Protein AF-A0A497MRQ3-F1 (afdb_monomer_lite)

Foldseek 3Di:
DDDDDLPPQAADEAEALEEPPDDVVVVVVVVVVCVVNVVRHNYYYYDFFDDDDPVSRVVRSVVVVVVVLVVVCVVVVHDSPDPVVVVVVVVVCCVVPVPVVVVCVVPPPPD

pLDDT: mean 85.53, std 14.04, range [40.97, 97.19]

Radius of gyration: 19.74 Å; chains: 1; bounding box: 38×47×48 Å

Structure (mmCIF, N/CA/C/O backbone):
data_AF-A0A497MRQ3-F1
#
_entry.id   AF-A0A497MRQ3-F1
#
loop_
_atom_site.group_PDB
_atom_site.id
_atom_site.type_symbol
_atom_site.label_atom_id
_atom_site.label_alt_id
_atom_site.label_comp_id
_atom_site.label_asym_id
_atom_site.label_entity_id
_atom_site.label_seq_id
_atom_site.pdbx_PDB_ins_code
_atom_site.Cartn_x
_atom_site.Cartn_y
_atom_site.Cartn_z
_atom_site.occupancy
_atom_site.B_iso_or_equiv
_atom_site.auth_seq_id
_atom_site.auth_comp_id
_atom_site.auth_asym_id
_atom_site.auth_atom_id
_atom_site.pdbx_PDB_model_num
ATOM 1 N N . ALA A 1 1 ? 8.536 -24.331 16.208 1.00 40.97 1 ALA A N 1
ATOM 2 C CA . ALA A 1 1 ? 8.029 -23.934 14.879 1.00 40.97 1 ALA A CA 1
ATOM 3 C C . ALA A 1 1 ? 6.807 -23.052 15.092 1.00 40.97 1 ALA A C 1
ATOM 5 O O . ALA A 1 1 ? 5.986 -23.407 15.926 1.00 40.97 1 ALA A O 1
ATOM 6 N N . TYR A 1 2 ? 6.723 -21.892 14.438 1.00 52.12 2 TYR A N 1
ATOM 7 C CA . TYR A 1 2 ? 5.559 -21.006 14.550 1.00 52.12 2 TYR A CA 1
ATOM 8 C C . TYR A 1 2 ? 4.328 -21.722 13.980 1.00 52.12 2 TYR A C 1
ATOM 10 O O . TYR A 1 2 ? 4.316 -22.091 12.807 1.00 52.12 2 TYR A O 1
ATOM 18 N N . GLN A 1 3 ? 3.336 -21.979 14.829 1.00 46.84 3 GLN A N 1
ATOM 19 C CA . GLN A 1 3 ? 2.128 -22.717 14.480 1.00 46.84 3 GLN A CA 1
ATOM 20 C C . GLN A 1 3 ? 1.027 -21.695 14.186 1.00 46.84 3 GLN A C 1
ATOM 22 O O . GLN A 1 3 ? 0.634 -20.922 15.056 1.00 46.84 3 GLN A O 1
ATOM 27 N N . LYS A 1 4 ? 0.614 -21.635 12.918 1.00 54.59 4 LYS A N 1
ATOM 28 C CA . LYS A 1 4 ? -0.357 -20.671 12.387 1.00 54.59 4 LYS A CA 1
ATOM 29 C C . LYS A 1 4 ? -1.735 -20.986 13.002 1.00 54.59 4 LYS A C 1
ATOM 31 O O . LYS A 1 4 ? -2.214 -22.099 12.794 1.00 54.59 4 LYS A O 1
ATOM 36 N N . PRO A 1 5 ? -2.382 -20.079 13.753 1.00 57.22 5 PRO A N 1
ATOM 37 C CA . PRO A 1 5 ? -3.735 -20.330 14.237 1.00 57.22 5 PRO A CA 1
ATOM 38 C C . PRO A 1 5 ? -4.698 -20.323 13.038 1.00 57.22 5 PRO A C 1
ATOM 40 O O . PRO A 1 5 ? -4.768 -19.331 12.310 1.00 57.22 5 PRO A O 1
ATOM 43 N N . GLU A 1 6 ? -5.427 -21.424 12.823 1.00 56.22 6 GLU A N 1
ATOM 44 C CA . GLU A 1 6 ? -6.293 -21.663 11.647 1.00 56.22 6 GLU A CA 1
ATOM 45 C C . GLU A 1 6 ? -7.377 -20.588 11.424 1.00 56.22 6 GLU A C 1
ATOM 47 O O . GLU A 1 6 ? -7.917 -20.461 10.325 1.00 56.22 6 GLU A O 1
ATOM 52 N N . SER A 1 7 ? -7.700 -19.793 12.447 1.00 54.62 7 SER A N 1
ATOM 53 C CA . SER A 1 7 ? -8.809 -18.836 12.420 1.00 54.62 7 SER A CA 1
ATOM 54 C C . SER A 1 7 ? -8.521 -17.529 11.674 1.00 54.62 7 SER A C 1
ATOM 56 O O . SER A 1 7 ? -9.468 -16.858 11.269 1.00 54.62 7 SER A O 1
ATOM 58 N N . TYR A 1 8 ? -7.256 -17.143 11.469 1.00 54.91 8 TYR A N 1
ATOM 59 C CA . TYR A 1 8 ? -6.941 -15.788 10.989 1.00 54.91 8 TYR A CA 1
ATOM 60 C C . TYR A 1 8 ? -6.950 -15.626 9.471 1.00 54.91 8 TYR A C 1
ATOM 62 O O . TYR A 1 8 ? -7.131 -14.511 8.990 1.00 54.91 8 TYR A O 1
ATOM 70 N N . VAL A 1 9 ? -6.748 -16.697 8.702 1.00 59.88 9 VAL A N 1
ATOM 71 C CA . VAL A 1 9 ? -6.425 -16.545 7.274 1.00 59.88 9 VAL A CA 1
ATOM 72 C C . VAL A 1 9 ? -7.677 -16.429 6.396 1.00 59.88 9 VAL A C 1
ATOM 74 O O . VAL A 1 9 ? -7.695 -15.640 5.453 1.00 59.88 9 VAL A O 1
ATOM 77 N N . LYS A 1 10 ? -8.786 -17.075 6.790 1.00 60.16 10 LYS A N 1
ATOM 78 C CA . LYS A 1 10 ? -10.026 -17.144 5.991 1.00 60.16 10 LYS A CA 1
ATOM 79 C C . LYS A 1 10 ? -10.735 -15.806 5.743 1.00 60.16 10 LYS A C 1
ATOM 81 O O . LYS A 1 10 ? -11.632 -15.763 4.909 1.00 60.16 10 LYS A O 1
ATOM 86 N N . ASN A 1 11 ? -10.350 -14.726 6.427 1.00 76.75 11 ASN A N 1
ATOM 87 C CA . ASN A 1 11 ? -10.920 -13.391 6.210 1.00 76.75 11 ASN A CA 1
ATOM 88 C C . ASN A 1 11 ? -9.865 -12.320 5.883 1.00 76.75 11 ASN A C 1
ATOM 90 O O . ASN A 1 11 ? -10.105 -11.130 6.080 1.00 76.75 11 ASN A O 1
ATOM 94 N N . GLN A 1 12 ? -8.682 -12.733 5.421 1.00 84.69 12 GLN A N 1
ATOM 95 C CA . GLN A 1 12 ? -7.626 -11.817 4.998 1.00 84.69 12 GLN A CA 1
ATOM 96 C C . GLN A 1 12 ? -7.585 -11.682 3.486 1.00 84.69 12 GLN A C 1
ATOM 98 O O . GLN A 1 12 ? -7.701 -12.666 2.759 1.00 84.69 12 GLN A O 1
ATOM 103 N N . LEU A 1 13 ? -7.350 -10.452 3.039 1.00 91.75 13 LEU A N 1
ATOM 104 C CA . LEU A 1 13 ? -7.101 -10.135 1.647 1.00 91.75 13 LEU A CA 1
ATOM 105 C C . LEU A 1 13 ? -5.611 -9.914 1.420 1.00 91.75 13 LEU A C 1
ATOM 107 O O . LEU A 1 13 ? -4.986 -9.138 2.142 1.00 91.75 13 LEU A O 1
ATOM 111 N N . LEU A 1 14 ? -5.056 -10.564 0.401 1.00 94.06 14 LEU A N 1
ATOM 112 C CA . LEU A 1 14 ? -3.674 -10.356 -0.005 1.00 94.06 14 LEU A CA 1
ATOM 113 C C . LEU A 1 14 ? -3.626 -9.381 -1.183 1.00 94.06 14 LEU A C 1
ATOM 115 O O . LEU A 1 14 ? -4.198 -9.647 -2.237 1.00 94.06 14 LEU A O 1
ATOM 119 N N . VAL A 1 15 ? -2.933 -8.259 -1.008 1.00 95.88 15 VAL A N 1
ATOM 120 C CA . VAL A 1 15 ? -2.755 -7.243 -2.052 1.00 95.88 15 VAL A CA 1
ATOM 121 C C . VAL A 1 15 ? -1.268 -7.087 -2.338 1.00 95.88 15 VAL A C 1
ATOM 123 O O . VAL A 1 15 ? -0.498 -6.709 -1.457 1.00 95.88 15 VAL A O 1
ATOM 126 N N . PHE A 1 16 ? -0.860 -7.373 -3.571 1.00 96.62 16 PHE A N 1
ATOM 127 C CA . PHE A 1 16 ? 0.499 -7.138 -4.046 1.00 96.62 16 PHE A CA 1
ATOM 128 C C . PHE A 1 16 ? 0.593 -5.772 -4.719 1.00 96.62 16 PHE A C 1
ATOM 130 O O . PHE A 1 16 ? -0.156 -5.481 -5.650 1.00 96.62 16 PHE A O 1
ATOM 137 N N . LEU A 1 17 ? 1.553 -4.959 -4.285 1.00 95.94 17 LEU A N 1
ATOM 138 C CA . LEU A 1 17 ? 1.939 -3.723 -4.960 1.00 95.94 17 LEU A CA 1
ATOM 139 C C . LEU A 1 17 ? 3.116 -4.039 -5.881 1.00 95.94 17 LEU A C 1
ATOM 141 O O . LEU A 1 17 ? 4.171 -4.466 -5.412 1.00 95.94 17 LEU A O 1
ATOM 145 N N . ARG A 1 18 ? 2.918 -3.884 -7.188 1.00 95.94 18 ARG A N 1
ATOM 146 C CA . ARG A 1 18 ? 3.828 -4.387 -8.221 1.00 95.94 18 ARG A CA 1
ATOM 147 C C . ARG A 1 18 ? 4.378 -3.270 -9.080 1.00 95.94 18 ARG A C 1
ATOM 149 O O . ARG A 1 18 ? 3.665 -2.340 -9.454 1.00 95.94 18 ARG A O 1
ATOM 156 N N . SER A 1 19 ? 5.648 -3.385 -9.441 1.00 94.31 19 SER A N 1
ATOM 157 C CA . SER A 1 19 ? 6.282 -2.464 -10.382 1.00 94.31 19 SER A CA 1
ATOM 158 C C . SER A 1 19 ? 6.347 -3.116 -11.754 1.00 94.31 19 SER A C 1
ATOM 160 O O . SER A 1 19 ? 6.661 -4.295 -11.869 1.00 94.31 19 SER A O 1
ATOM 162 N N . ARG A 1 20 ? 6.100 -2.354 -12.824 1.00 91.56 20 ARG A N 1
ATOM 163 C CA . ARG A 1 20 ? 6.244 -2.875 -14.197 1.00 91.56 20 ARG A CA 1
ATOM 164 C C . ARG A 1 20 ? 7.695 -3.126 -14.609 1.00 91.56 20 ARG A C 1
ATOM 166 O O . ARG A 1 20 ? 7.935 -3.754 -15.633 1.00 91.56 20 ARG A O 1
ATOM 173 N N . VAL A 1 21 ? 8.645 -2.609 -13.834 1.00 92.50 21 VAL A N 1
ATOM 174 C CA . VAL A 1 21 ? 10.091 -2.727 -14.069 1.00 92.50 21 VAL A CA 1
ATOM 175 C C . VAL A 1 21 ? 10.783 -3.502 -12.943 1.00 92.50 21 VAL A C 1
ATOM 177 O O . VAL A 1 21 ? 11.956 -3.275 -12.657 1.00 92.50 21 VAL A O 1
ATOM 180 N N . GLU A 1 22 ? 10.047 -4.370 -12.243 1.00 92.25 22 GLU A N 1
ATOM 181 C CA . GLU A 1 22 ? 10.616 -5.202 -11.183 1.00 92.25 22 GLU A CA 1
ATOM 182 C C . GLU A 1 22 ? 11.578 -6.273 -11.741 1.00 92.25 22 GLU A C 1
ATOM 184 O O . GLU A 1 22 ? 11.326 -6.833 -12.811 1.00 92.25 22 GLU A O 1
ATOM 189 N N . PRO A 1 23 ? 12.678 -6.580 -11.029 1.00 94.38 23 PRO A N 1
ATOM 190 C CA . PRO A 1 23 ? 13.561 -7.681 -11.397 1.00 94.38 23 PRO A CA 1
ATOM 191 C C . PRO A 1 23 ? 12.851 -9.048 -11.343 1.00 94.38 23 PRO A C 1
ATOM 193 O O . PRO A 1 23 ? 11.948 -9.232 -10.515 1.00 94.38 23 PRO A O 1
ATOM 196 N N . PRO A 1 24 ? 13.279 -10.042 -12.149 1.00 96.06 24 PRO A N 1
ATOM 197 C CA . PRO A 1 24 ? 12.649 -11.366 -12.205 1.00 96.06 24 PRO A CA 1
ATOM 198 C C . PRO A 1 24 ? 12.537 -12.073 -10.847 1.00 96.06 24 PRO A C 1
ATOM 200 O O . PRO A 1 24 ? 11.590 -12.824 -10.606 1.00 96.06 24 PRO A O 1
ATOM 203 N N . GLU A 1 25 ? 13.475 -11.820 -9.935 1.00 96.00 25 GLU A N 1
ATOM 204 C CA . GLU A 1 25 ? 13.490 -12.391 -8.590 1.00 96.00 25 GLU A CA 1
ATOM 205 C C . GLU A 1 25 ? 12.281 -11.935 -7.765 1.00 96.00 25 GLU A C 1
ATOM 207 O O . GLU A 1 25 ? 11.716 -12.720 -7.001 1.00 96.00 25 GLU A O 1
ATOM 212 N N . PHE A 1 26 ? 11.844 -10.682 -7.929 1.00 94.00 26 PHE A N 1
ATOM 213 C CA . PHE A 1 26 ? 10.646 -10.176 -7.260 1.00 94.00 26 PHE A CA 1
ATOM 214 C C . PHE A 1 26 ? 9.392 -10.826 -7.828 1.00 94.00 26 PHE A C 1
ATOM 216 O O . PHE A 1 26 ? 8.544 -11.278 -7.055 1.00 94.00 26 PHE A O 1
ATOM 223 N N . THR A 1 27 ? 9.317 -10.975 -9.152 1.00 95.81 27 THR A N 1
ATOM 224 C CA . THR A 1 27 ? 8.201 -11.671 -9.790 1.00 95.81 27 THR A CA 1
ATOM 225 C C . THR A 1 27 ? 8.089 -13.110 -9.299 1.00 95.81 27 THR A C 1
ATOM 227 O O . THR A 1 27 ? 7.016 -13.530 -8.867 1.00 95.81 27 THR A O 1
ATOM 230 N N . ALA A 1 28 ? 9.204 -13.842 -9.265 1.00 96.44 28 ALA A N 1
ATOM 231 C CA . ALA A 1 28 ? 9.239 -15.217 -8.779 1.00 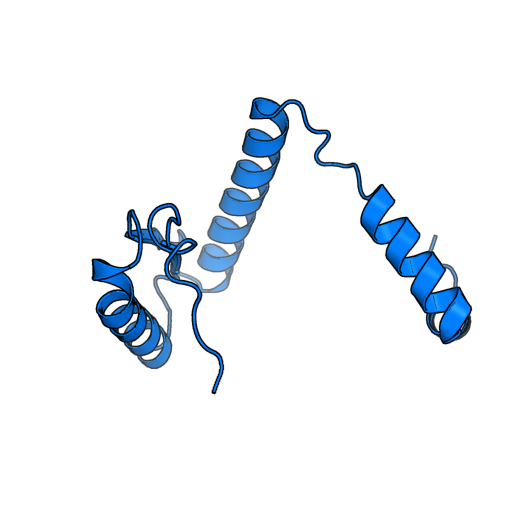96.44 28 ALA A CA 1
ATOM 232 C C . ALA A 1 28 ? 8.764 -15.336 -7.320 1.00 96.44 28 ALA A C 1
ATOM 234 O O . ALA A 1 28 ? 8.002 -16.247 -6.988 1.00 96.44 28 ALA A O 1
ATOM 235 N N . ARG A 1 29 ? 9.160 -14.398 -6.448 1.00 95.88 29 ARG A N 1
ATOM 236 C CA . ARG A 1 29 ? 8.718 -14.368 -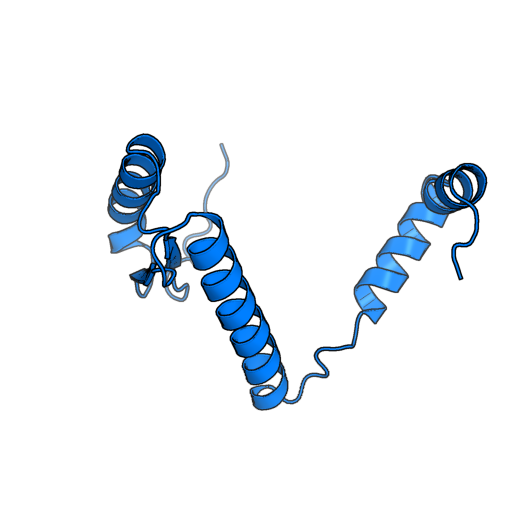5.043 1.00 95.88 29 ARG A CA 1
ATOM 237 C C . ARG A 1 29 ? 7.218 -14.121 -4.905 1.00 95.88 29 ARG A C 1
ATOM 239 O O . ARG A 1 29 ? 6.584 -14.755 -4.058 1.00 95.88 29 ARG A O 1
ATOM 246 N N . VAL A 1 30 ? 6.649 -13.227 -5.714 1.00 96.06 30 VAL A N 1
ATOM 247 C CA . VAL A 1 30 ? 5.203 -12.962 -5.710 1.00 96.06 30 VAL A CA 1
ATOM 248 C C . VAL A 1 30 ? 4.437 -14.200 -6.165 1.00 96.06 30 VAL A C 1
ATOM 250 O O . VAL A 1 30 ? 3.562 -14.664 -5.435 1.00 96.06 30 VAL A O 1
ATOM 253 N N . GLU A 1 31 ? 4.809 -14.802 -7.297 1.00 96.69 31 GLU A N 1
ATOM 254 C CA . GLU A 1 31 ? 4.113 -15.992 -7.808 1.00 96.69 31 GLU A CA 1
ATOM 255 C C . GLU A 1 31 ? 4.226 -17.193 -6.857 1.00 96.69 31 GLU A C 1
ATOM 257 O O . GLU A 1 31 ? 3.240 -17.893 -6.614 1.00 96.69 31 GLU A O 1
ATOM 262 N N . ALA A 1 32 ? 5.395 -17.401 -6.243 1.00 96.81 32 ALA A N 1
ATOM 263 C CA . ALA A 1 32 ? 5.568 -18.433 -5.223 1.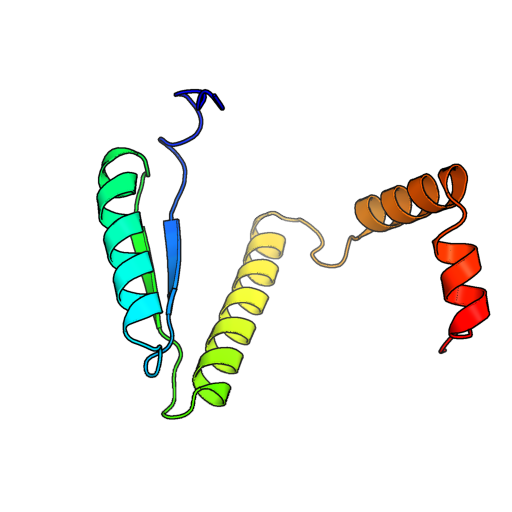00 96.81 32 ALA A CA 1
ATOM 264 C C . ALA A 1 32 ? 4.655 -18.192 -4.008 1.00 96.81 32 ALA A C 1
ATOM 266 O O . ALA A 1 32 ? 4.019 -19.122 -3.515 1.00 96.81 32 ALA A O 1
ATOM 267 N N . THR A 1 33 ? 4.546 -16.940 -3.554 1.00 95.38 33 THR A N 1
ATOM 268 C CA . THR A 1 33 ? 3.690 -16.568 -2.416 1.00 95.38 33 THR A CA 1
ATOM 269 C C . THR A 1 33 ? 2.212 -16.763 -2.745 1.00 95.38 33 THR A C 1
ATOM 271 O O . THR A 1 33 ? 1.479 -17.328 -1.935 1.00 95.38 33 THR A O 1
ATOM 274 N N . LYS A 1 34 ? 1.777 -16.366 -3.948 1.00 94.94 34 LYS A N 1
ATOM 275 C CA . LYS A 1 34 ? 0.406 -16.581 -4.435 1.00 94.94 34 LYS A CA 1
ATOM 276 C C . LYS A 1 34 ? 0.034 -18.057 -4.385 1.00 94.94 34 LYS A C 1
ATOM 278 O O . LYS A 1 34 ? -0.983 -18.401 -3.795 1.00 94.94 34 LYS A O 1
ATOM 283 N N . LYS A 1 35 ? 0.903 -18.927 -4.905 1.00 94.94 35 LYS A N 1
ATOM 284 C CA . LYS A 1 35 ? 0.689 -20.380 -4.909 1.00 94.94 35 LYS A CA 1
ATOM 285 C C . LYS A 1 35 ? 0.539 -20.968 -3.503 1.00 94.94 35 LYS A C 1
ATOM 287 O O . LYS A 1 35 ? -0.249 -21.884 -3.305 1.00 94.94 35 LYS A O 1
ATOM 292 N N . VAL A 1 36 ? 1.291 -20.458 -2.527 1.00 93.00 36 VAL A N 1
ATOM 293 C CA . VAL A 1 36 ? 1.203 -20.918 -1.130 1.00 93.00 36 VAL A CA 1
ATOM 294 C C . VAL A 1 36 ? -0.065 -20.405 -0.442 1.00 93.00 36 VAL A C 1
ATOM 296 O O . VAL A 1 36 ? -0.624 -21.101 0.400 1.00 93.00 36 VAL A O 1
ATOM 299 N N . MET A 1 37 ? -0.522 -19.199 -0.784 1.00 91.25 37 MET A N 1
ATOM 300 C CA . MET A 1 37 ? -1.605 -18.519 -0.069 1.00 91.25 37 MET A CA 1
ATOM 301 C C . MET A 1 37 ? -2.981 -18.658 -0.732 1.00 91.25 37 MET A C 1
ATOM 303 O O . MET A 1 37 ? -3.970 -18.341 -0.079 1.00 91.25 37 MET A O 1
ATOM 307 N N . GLU A 1 38 ? -3.079 -19.148 -1.973 1.00 89.25 38 GLU A N 1
ATOM 308 C CA . GLU A 1 38 ? -4.325 -19.190 -2.766 1.00 89.25 38 GLU A CA 1
ATOM 309 C C . GLU A 1 38 ? -5.513 -19.853 -2.048 1.00 89.25 38 GLU A C 1
ATOM 311 O O . GLU A 1 38 ? -6.654 -19.456 -2.260 1.00 89.25 38 GLU A O 1
ATOM 316 N N . ARG A 1 39 ? -5.253 -20.850 -1.190 1.00 87.44 39 ARG A N 1
ATOM 317 C CA . ARG A 1 39 ? -6.286 -21.593 -0.441 1.00 87.44 39 ARG A CA 1
ATOM 318 C C . ARG A 1 39 ? -6.543 -21.043 0.956 1.00 87.44 39 ARG A C 1
ATOM 320 O O . ARG A 1 39 ? -7.474 -21.474 1.628 1.00 87.44 39 ARG A O 1
ATOM 327 N N . GLU A 1 40 ? -5.688 -20.133 1.397 1.00 88.00 40 GLU A N 1
ATOM 328 C CA . GLU A 1 40 ? -5.648 -19.648 2.767 1.00 88.00 40 GLU A CA 1
ATOM 329 C C . GLU A 1 40 ? -6.354 -18.297 2.909 1.00 88.00 40 GLU A C 1
ATOM 331 O O . GLU A 1 40 ? -6.925 -18.024 3.959 1.00 88.00 40 GLU A O 1
ATOM 336 N N . VAL A 1 41 ? -6.322 -17.457 1.868 1.00 90.88 41 VAL A N 1
ATOM 337 C CA . VAL A 1 41 ? -6.864 -16.086 1.878 1.00 90.88 41 VAL A CA 1
ATOM 338 C C . VAL A 1 41 ? -8.217 -15.993 1.177 1.00 90.88 41 VAL A C 1
ATOM 340 O O . VAL A 1 41 ? -8.543 -16.810 0.320 1.00 90.88 41 VAL A O 1
ATOM 343 N N . SER A 1 42 ? -9.000 -14.962 1.501 1.00 90.88 42 SER A N 1
ATOM 344 C CA . SER A 1 42 ? -10.303 -14.720 0.864 1.00 90.88 42 SER A CA 1
ATOM 345 C C . SER A 1 42 ? -10.189 -14.127 -0.544 1.00 90.88 42 SER A C 1
ATOM 347 O O . SER A 1 42 ? -11.142 -14.182 -1.320 1.00 90.88 42 SER A O 1
ATOM 349 N N . GLY A 1 43 ? -9.028 -13.573 -0.895 1.00 92.38 43 GLY A N 1
ATOM 350 C CA . GLY A 1 43 ? -8.747 -13.081 -2.236 1.00 92.38 43 GLY A CA 1
ATOM 351 C C . GLY A 1 43 ? -7.311 -12.601 -2.403 1.00 92.38 43 GLY A C 1
ATOM 352 O O . GLY A 1 43 ? -6.634 -12.247 -1.433 1.00 92.38 43 GLY A O 1
ATOM 353 N N . ILE A 1 44 ? -6.864 -12.585 -3.658 1.00 95.38 44 ILE A N 1
ATOM 354 C CA . ILE A 1 44 ? -5.552 -12.092 -4.073 1.00 95.38 44 ILE A CA 1
ATOM 355 C C . ILE A 1 44 ? -5.761 -11.015 -5.134 1.00 95.38 44 ILE A C 1
ATOM 357 O O . ILE A 1 44 ? -6.405 -11.267 -6.150 1.00 95.38 44 ILE A O 1
ATOM 361 N N . TYR A 1 45 ? -5.183 -9.838 -4.910 1.00 95.94 45 TYR A N 1
ATOM 362 C CA . TYR A 1 45 ? -5.211 -8.715 -5.842 1.00 95.94 45 TYR A CA 1
ATOM 363 C C . TYR A 1 45 ? -3.801 -8.231 -6.152 1.00 95.94 45 TYR A C 1
ATOM 365 O O . TYR A 1 45 ? -2.902 -8.292 -5.314 1.00 95.94 45 TYR A O 1
ATOM 373 N N . GLU A 1 46 ? -3.623 -7.713 -7.360 1.00 96.62 46 GLU A N 1
ATOM 374 C CA . GLU A 1 46 ? -2.361 -7.151 -7.825 1.00 96.62 46 GLU A CA 1
ATOM 375 C C . GLU A 1 46 ? -2.611 -5.741 -8.344 1.00 96.62 46 GLU A C 1
ATOM 377 O O . GLU A 1 46 ? -3.465 -5.519 -9.203 1.00 96.62 46 GLU A O 1
ATOM 382 N N . VAL A 1 47 ? -1.859 -4.786 -7.811 1.00 97.00 47 VAL A N 1
ATOM 383 C CA . VAL A 1 47 ? -1.931 -3.381 -8.191 1.00 97.00 47 VAL A CA 1
ATOM 384 C C . VAL A 1 47 ? -0.593 -2.989 -8.778 1.00 97.00 47 VAL A C 1
ATOM 386 O O . VAL A 1 47 ? 0.428 -3.052 -8.100 1.00 97.00 47 VAL A O 1
ATOM 389 N N . PHE A 1 48 ? -0.597 -2.578 -10.041 1.00 96.81 48 PHE A N 1
ATOM 390 C CA . PHE A 1 48 ? 0.618 -2.173 -10.733 1.00 96.81 48 PHE A CA 1
ATOM 391 C C . PHE A 1 48 ? 0.796 -0.660 -10.695 1.00 96.81 48 PHE A C 1
ATOM 393 O O . PHE A 1 48 ? -0.141 0.091 -10.972 1.00 96.81 48 PHE A O 1
ATOM 400 N N . GLY A 1 49 ? 2.024 -0.224 -10.425 1.00 95.75 49 GLY A N 1
ATOM 401 C CA . GLY A 1 49 ? 2.430 1.161 -10.610 1.00 95.75 49 GLY A CA 1
ATOM 402 C C . GLY A 1 49 ? 2.249 1.619 -12.061 1.00 95.75 49 GLY A C 1
ATOM 403 O O . GLY A 1 49 ? 2.240 0.822 -13.010 1.00 95.75 49 GLY A O 1
ATOM 404 N N . LEU A 1 50 ? 2.088 2.931 -12.230 1.00 95.12 50 LEU A N 1
ATOM 405 C CA . LEU A 1 50 ? 1.984 3.575 -13.536 1.00 95.12 50 LEU A CA 1
ATOM 406 C C . LEU A 1 50 ? 3.312 4.242 -13.921 1.00 95.12 50 LEU A C 1
ATOM 408 O O . LEU A 1 50 ? 4.141 4.580 -13.076 1.00 95.12 50 LEU A O 1
ATOM 412 N N . GLY A 1 51 ? 3.499 4.445 -15.226 1.00 93.25 51 GLY A N 1
ATOM 413 C CA . GLY A 1 51 ? 4.710 5.033 -15.801 1.00 93.25 51 GLY A CA 1
ATOM 414 C C . GLY A 1 51 ? 5.782 4.008 -16.186 1.00 93.25 51 GLY A C 1
ATOM 415 O O . GLY A 1 51 ? 5.666 2.810 -15.925 1.00 93.25 51 GLY A O 1
ATOM 416 N N . SER A 1 52 ? 6.828 4.496 -16.854 1.00 92.06 52 SER A N 1
ATOM 417 C CA . SER A 1 52 ? 7.903 3.679 -17.437 1.00 92.06 52 SER A CA 1
ATOM 418 C C . SER A 1 52 ? 9.156 3.570 -16.565 1.00 92.06 52 SER A C 1
ATOM 420 O O . SER A 1 52 ? 10.009 2.732 -16.839 1.00 92.06 52 SER A O 1
ATOM 422 N N . SER A 1 53 ? 9.284 4.397 -15.522 1.00 94.56 53 SER A N 1
ATOM 423 C CA . SER A 1 53 ? 10.435 4.379 -14.613 1.00 94.56 53 SER A CA 1
ATOM 424 C C . SER A 1 53 ? 10.088 3.737 -13.269 1.00 94.56 53 SER A C 1
ATOM 426 O O . SER A 1 53 ? 8.932 3.773 -12.831 1.00 94.56 53 SER A O 1
ATOM 428 N N . ALA A 1 54 ? 11.100 3.201 -12.581 1.00 93.25 54 ALA A N 1
ATOM 429 C CA . ALA A 1 54 ? 10.945 2.665 -11.228 1.00 93.25 54 ALA A CA 1
ATOM 430 C C . ALA A 1 54 ? 10.407 3.727 -10.256 1.00 93.25 54 ALA A C 1
ATOM 432 O O . ALA A 1 54 ? 9.519 3.443 -9.456 1.00 93.25 54 ALA A O 1
ATOM 433 N N . LEU A 1 55 ? 10.883 4.969 -10.390 1.00 95.88 55 LEU A N 1
ATOM 434 C CA . LEU A 1 55 ? 10.460 6.086 -9.552 1.00 95.88 55 LEU A CA 1
ATOM 435 C C . LEU A 1 55 ? 8.982 6.440 -9.776 1.00 95.88 55 LEU A C 1
ATOM 437 O O . LEU A 1 55 ? 8.236 6.606 -8.816 1.00 95.88 55 LEU A O 1
ATOM 441 N N . SER A 1 56 ? 8.533 6.489 -11.035 1.00 96.00 56 SER A N 1
ATOM 442 C CA . SER A 1 56 ? 7.124 6.744 -11.374 1.00 96.00 56 SER A CA 1
ATOM 443 C C . SER A 1 56 ? 6.198 5.651 -10.833 1.00 96.00 56 SER A C 1
ATOM 445 O O . SER A 1 56 ? 5.142 5.958 -10.275 1.00 96.00 56 SER A O 1
ATOM 447 N N . ASN A 1 57 ? 6.618 4.385 -10.947 1.00 95.94 57 ASN A N 1
ATOM 448 C CA . ASN A 1 57 ? 5.867 3.251 -10.408 1.00 95.94 57 ASN A CA 1
ATOM 449 C C . ASN A 1 57 ? 5.744 3.366 -8.883 1.00 95.94 57 ASN A C 1
ATOM 451 O O . ASN A 1 57 ? 4.641 3.249 -8.353 1.00 95.94 57 ASN A O 1
ATOM 455 N N . MET A 1 58 ? 6.857 3.654 -8.199 1.00 95.25 58 MET A N 1
ATOM 456 C CA . MET A 1 58 ? 6.902 3.820 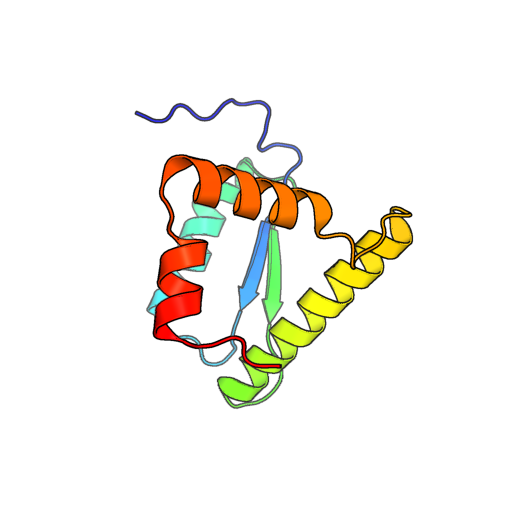-6.747 1.00 95.25 58 MET A CA 1
ATOM 457 C C . MET A 1 58 ? 5.969 4.936 -6.272 1.00 95.25 58 MET A C 1
ATOM 459 O O . MET A 1 58 ? 5.112 4.680 -5.433 1.00 95.25 58 MET A O 1
ATOM 463 N N . TYR A 1 59 ? 6.080 6.147 -6.831 1.00 96.88 59 TYR A N 1
ATOM 464 C CA . TYR A 1 59 ? 5.222 7.264 -6.427 1.00 96.88 59 TYR A CA 1
ATOM 465 C C . TYR A 1 59 ? 3.746 6.980 -6.673 1.00 96.88 59 TYR A C 1
ATOM 467 O O . TYR A 1 59 ? 2.922 7.281 -5.818 1.00 96.88 59 TYR A O 1
ATOM 475 N N . THR A 1 60 ? 3.402 6.364 -7.806 1.00 96.94 60 THR A N 1
ATOM 476 C CA . THR A 1 60 ? 2.004 6.018 -8.091 1.00 96.94 60 THR A CA 1
ATOM 477 C C . THR A 1 60 ? 1.431 5.091 -7.022 1.00 96.94 60 THR A C 1
ATOM 479 O O . THR A 1 60 ? 0.320 5.313 -6.545 1.00 96.94 60 THR A O 1
ATOM 482 N N . LEU A 1 61 ? 2.189 4.057 -6.645 1.00 96.94 61 LEU A N 1
ATOM 483 C CA . LEU A 1 61 ? 1.765 3.110 -5.619 1.00 96.94 61 LEU A CA 1
ATOM 484 C C . LEU A 1 61 ? 1.667 3.783 -4.248 1.00 96.94 61 LEU A C 1
ATOM 486 O O . LEU A 1 61 ? 0.654 3.592 -3.588 1.00 96.94 61 LEU A O 1
ATOM 490 N N . LEU A 1 62 ? 2.653 4.607 -3.870 1.00 96.62 62 LEU A N 1
ATOM 491 C CA . LEU A 1 62 ? 2.641 5.369 -2.614 1.00 96.62 62 LEU A CA 1
ATOM 492 C C . LEU A 1 62 ? 1.404 6.265 -2.509 1.00 96.62 62 LEU A C 1
ATOM 494 O O . LEU A 1 62 ? 0.642 6.150 -1.554 1.00 96.62 62 LEU A O 1
ATOM 498 N N . TYR A 1 63 ? 1.148 7.096 -3.524 1.00 96.56 63 TYR A N 1
ATOM 499 C CA . TYR A 1 63 ? -0.021 7.975 -3.522 1.00 96.56 63 TYR A CA 1
ATOM 500 C C . TYR A 1 63 ? -1.324 7.183 -3.422 1.00 96.56 63 TYR A C 1
ATOM 502 O O . TYR A 1 63 ? -2.199 7.532 -2.632 1.00 96.56 63 TYR A O 1
ATOM 510 N N . LEU A 1 64 ? -1.457 6.100 -4.192 1.00 97.19 64 LEU A N 1
ATOM 511 C CA . LEU A 1 64 ? -2.647 5.258 -4.140 1.00 97.19 64 LEU A CA 1
ATOM 512 C C . LEU A 1 64 ? -2.865 4.663 -2.742 1.00 97.19 64 LEU A C 1
ATOM 514 O O . LEU A 1 64 ? -3.994 4.672 -2.253 1.00 97.19 64 LEU A O 1
ATOM 518 N N . THR A 1 65 ? -1.811 4.160 -2.094 1.00 95.56 65 THR A N 1
ATOM 519 C CA . THR A 1 65 ? -1.911 3.560 -0.756 1.00 95.56 65 THR A CA 1
ATOM 520 C C . THR A 1 65 ? -2.177 4.588 0.337 1.00 95.56 65 THR A C 1
ATOM 522 O O . THR A 1 65 ? -2.939 4.299 1.264 1.00 95.56 65 THR A O 1
ATOM 525 N N . ASP A 1 66 ? -1.619 5.791 0.211 1.00 94.94 66 ASP A N 1
ATOM 526 C CA . ASP A 1 66 ? -1.850 6.886 1.154 1.00 94.94 66 ASP A CA 1
ATOM 527 C C . ASP A 1 66 ? -3.307 7.344 1.087 1.00 94.94 66 ASP A C 1
ATOM 529 O O . ASP A 1 66 ? -4.002 7.381 2.106 1.00 94.94 66 ASP A O 1
ATOM 533 N N . PHE A 1 67 ? -3.819 7.588 -0.126 1.00 95.88 67 PHE A N 1
ATOM 534 C CA . PHE A 1 67 ? -5.229 7.921 -0.307 1.00 95.88 67 PHE A CA 1
ATOM 535 C C . PHE A 1 67 ? -6.128 6.794 0.190 1.00 95.88 67 PHE A C 1
ATOM 537 O O . PHE A 1 67 ? -7.044 7.064 0.962 1.00 95.88 67 PHE A O 1
ATOM 544 N N . ALA A 1 68 ? -5.867 5.538 -0.182 1.00 95.38 68 ALA A N 1
ATOM 545 C CA . ALA A 1 68 ? -6.668 4.407 0.285 1.00 95.38 68 ALA A CA 1
ATOM 546 C C . ALA A 1 68 ? -6.764 4.362 1.820 1.00 95.38 68 ALA A C 1
ATOM 548 O O . ALA A 1 68 ? -7.848 4.136 2.357 1.00 95.38 68 ALA A O 1
ATOM 549 N N . SER A 1 69 ? -5.662 4.637 2.522 1.00 92.62 69 SER A N 1
ATOM 550 C CA . SER A 1 69 ? -5.620 4.676 3.988 1.00 92.62 69 SER A CA 1
ATOM 551 C C . SER A 1 69 ? -6.460 5.822 4.559 1.00 92.62 69 SER A C 1
ATOM 553 O O . SER A 1 69 ? -7.262 5.598 5.466 1.00 92.62 69 SER A O 1
ATOM 555 N N . ILE A 1 70 ? -6.347 7.02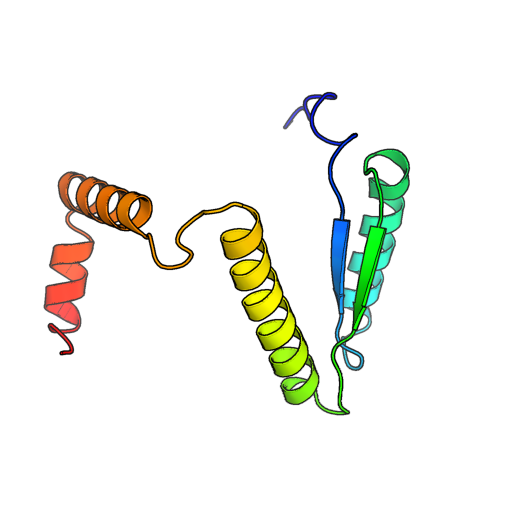5 3.988 1.00 94.44 70 ILE A N 1
ATOM 556 C CA . ILE A 1 70 ? -7.135 8.199 4.399 1.00 94.44 70 ILE A CA 1
ATOM 557 C C . ILE A 1 70 ? -8.631 7.970 4.154 1.00 94.44 70 ILE A C 1
ATOM 559 O O . ILE A 1 70 ? -9.449 8.191 5.047 1.00 94.44 70 ILE A O 1
ATOM 563 N N . TYR A 1 71 ? -9.003 7.482 2.968 1.00 95.44 71 TYR A N 1
ATOM 564 C CA . TYR A 1 71 ? -10.395 7.165 2.643 1.00 95.44 71 TYR A CA 1
ATOM 565 C C . TYR A 1 71 ? -10.953 6.095 3.583 1.00 95.44 71 TYR A C 1
ATOM 567 O O . TYR A 1 71 ? -12.093 6.203 4.031 1.00 95.44 71 TYR A O 1
ATOM 575 N N . LEU A 1 72 ? -10.157 5.082 3.925 1.00 94.38 72 LEU A N 1
ATOM 576 C CA . LEU A 1 72 ? -10.575 4.041 4.856 1.00 94.38 72 LEU A CA 1
ATOM 577 C C . LEU A 1 72 ? -10.785 4.583 6.274 1.00 94.38 72 LEU A C 1
ATOM 579 O O . LEU A 1 72 ? -11.752 4.188 6.924 1.00 94.38 72 LEU A O 1
ATOM 583 N N . ALA A 1 73 ? -9.917 5.478 6.750 1.00 92.81 73 ALA A N 1
ATOM 584 C CA . ALA A 1 73 ? -10.083 6.144 8.040 1.00 92.81 73 ALA A CA 1
ATOM 585 C C . ALA A 1 73 ? -11.381 6.962 8.068 1.00 92.81 73 ALA A C 1
ATOM 587 O O . ALA A 1 73 ? -12.207 6.771 8.961 1.00 92.81 73 ALA A O 1
ATOM 588 N N . TYR A 1 74 ? -11.622 7.754 7.018 1.00 93.56 74 TYR A N 1
ATOM 589 C CA . TYR A 1 74 ? -12.856 8.519 6.858 1.00 93.56 74 TYR A CA 1
ATOM 590 C C . TYR A 1 74 ? -14.103 7.623 6.877 1.00 93.56 74 TYR A C 1
ATOM 592 O O . TYR A 1 74 ? -15.027 7.866 7.650 1.00 93.56 74 TYR A O 1
ATOM 600 N N . LEU A 1 75 ? -14.115 6.537 6.093 1.00 95.44 75 LEU A N 1
ATOM 601 C CA . LEU A 1 75 ? -15.233 5.583 6.052 1.00 95.44 75 LEU A CA 1
ATOM 602 C C . LEU A 1 75 ? -15.470 4.869 7.389 1.00 95.44 75 LEU A C 1
ATOM 604 O O . LEU A 1 75 ? -16.585 4.430 7.662 1.00 95.44 75 LEU A O 1
ATOM 608 N N . ARG A 1 76 ? -14.431 4.732 8.216 1.00 93.94 76 ARG A N 1
ATOM 609 C CA . ARG A 1 76 ? -14.513 4.130 9.553 1.00 93.94 76 ARG A CA 1
ATOM 610 C C . ARG A 1 76 ? -14.814 5.145 10.657 1.00 93.94 76 ARG A C 1
ATOM 612 O O . ARG A 1 76 ? -14.966 4.729 11.800 1.00 93.94 76 ARG A O 1
ATOM 619 N N . GLY A 1 77 ? -14.892 6.440 10.340 1.00 92.81 77 GLY A N 1
ATOM 620 C CA . GLY A 1 77 ? -15.050 7.503 11.335 1.00 92.81 77 GLY A CA 1
ATOM 621 C C . GLY A 1 77 ? -13.853 7.632 12.282 1.00 92.81 77 GLY A C 1
ATOM 622 O O . GLY A 1 77 ? -14.025 8.054 13.421 1.00 92.81 77 GLY A O 1
ATOM 623 N N . VAL A 1 78 ? -12.661 7.229 11.834 1.00 90.94 78 VAL A N 1
ATOM 624 C CA . VAL A 1 78 ? -11.405 7.332 12.588 1.00 90.94 78 VAL A CA 1
ATOM 625 C C . VAL A 1 78 ? -10.629 8.544 12.084 1.00 90.94 78 VAL A C 1
ATOM 627 O O . VAL A 1 78 ? -10.569 8.770 10.875 1.00 90.94 78 VAL A O 1
ATOM 630 N N . ASP A 1 79 ? -10.019 9.302 12.995 1.00 88.38 79 ASP A N 1
ATOM 631 C CA . ASP A 1 79 ? -9.091 10.373 12.630 1.00 88.38 79 ASP A CA 1
ATOM 632 C C . ASP A 1 79 ? -7.780 9.766 12.087 1.00 88.38 79 ASP A C 1
ATOM 634 O O . ASP A 1 79 ? -7.068 9.095 12.838 1.00 88.38 79 ASP A O 1
ATOM 638 N N . PRO A 1 80 ? -7.434 9.962 10.798 1.00 84.00 80 PRO A N 1
ATOM 639 C CA . PRO A 1 80 ? -6.188 9.442 10.236 1.00 84.00 80 PRO A CA 1
ATOM 640 C C . PRO A 1 80 ? -4.927 10.101 10.820 1.00 84.00 80 PRO A C 1
ATOM 642 O O . PRO A 1 80 ? -3.837 9.567 10.624 1.00 84.00 80 PRO A O 1
ATOM 645 N N . GLY A 1 81 ? -5.052 11.255 11.486 1.00 86.00 81 GLY A N 1
ATOM 646 C CA . GLY A 1 81 ? -3.944 11.973 12.117 1.00 86.00 81 GLY A CA 1
ATOM 647 C C . GLY A 1 81 ? -3.661 11.559 13.562 1.00 86.00 81 GLY A C 1
ATOM 648 O O . GLY A 1 81 ? -2.634 11.963 14.112 1.00 86.00 81 GLY A O 1
ATOM 649 N N . ASP A 1 82 ? -4.531 10.758 14.184 1.00 86.75 82 ASP A N 1
ATOM 650 C CA . ASP A 1 82 ? -4.342 10.333 15.569 1.00 86.75 82 ASP A CA 1
ATOM 651 C C . ASP A 1 82 ? -3.159 9.360 15.681 1.00 86.75 82 ASP A C 1
ATOM 653 O O . ASP A 1 82 ? -3.199 8.209 15.238 1.00 86.75 82 ASP A O 1
ATOM 657 N N . THR A 1 83 ? -2.079 9.842 16.295 1.00 86.38 83 THR A N 1
ATOM 658 C CA . THR A 1 83 ? -0.867 9.063 16.577 1.00 86.38 83 THR A CA 1
ATOM 659 C C . THR A 1 83 ? -0.603 8.914 18.074 1.00 86.38 83 THR A C 1
ATOM 661 O O . THR A 1 83 ? 0.490 8.496 18.460 1.00 86.38 83 THR A O 1
ATOM 664 N N . SER A 1 84 ? -1.605 9.176 18.922 1.00 86.38 84 SER A 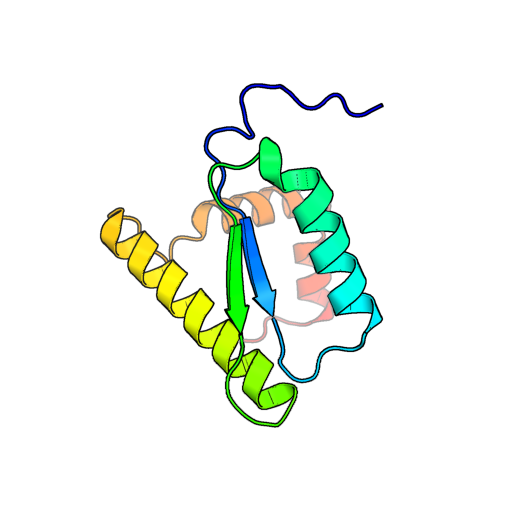N 1
ATOM 665 C CA . SER A 1 84 ? -1.513 9.116 20.390 1.00 86.38 84 SER A CA 1
ATOM 666 C C . SER A 1 84 ? -0.910 7.804 20.905 1.00 86.38 84 SER A C 1
ATOM 668 O O . SER A 1 84 ? 0.009 7.816 21.721 1.00 86.38 84 SER A O 1
ATOM 670 N N . LEU A 1 85 ? -1.317 6.660 20.344 1.00 84.81 85 LEU A N 1
ATOM 671 C CA . LEU A 1 85 ? -0.748 5.350 20.684 1.00 84.81 85 LEU A CA 1
ATOM 672 C C . LEU A 1 85 ? 0.765 5.269 20.408 1.00 84.81 85 LEU A C 1
ATOM 674 O O . LEU A 1 85 ? 1.518 4.682 21.186 1.00 84.81 85 LEU A O 1
ATOM 678 N N . ILE A 1 86 ? 1.219 5.844 19.291 1.00 84.69 86 ILE A N 1
ATOM 679 C CA . ILE A 1 86 ? 2.639 5.872 18.915 1.00 84.69 86 ILE A CA 1
ATOM 680 C C . ILE A 1 86 ? 3.399 6.833 19.830 1.00 84.69 86 ILE A C 1
ATOM 682 O O . ILE A 1 86 ? 4.523 6.531 20.230 1.00 84.69 86 ILE A O 1
ATOM 686 N N . GLU A 1 87 ? 2.812 7.979 20.170 1.00 87.94 87 GLU A N 1
ATOM 687 C CA . GLU A 1 87 ? 3.391 8.919 21.131 1.00 87.94 87 GLU A CA 1
ATOM 688 C C . GLU A 1 87 ? 3.565 8.285 22.510 1.00 87.94 87 GLU A C 1
ATOM 690 O O . GLU A 1 87 ? 4.632 8.404 23.114 1.00 87.94 87 GLU A O 1
ATOM 695 N N . ASP A 1 88 ? 2.563 7.559 22.991 1.00 88.31 88 ASP A N 1
ATOM 696 C CA . ASP A 1 88 ? 2.630 6.873 24.276 1.00 88.31 88 ASP A CA 1
ATOM 697 C C . ASP A 1 88 ? 3.643 5.727 24.251 1.00 88.31 88 ASP A C 1
ATOM 699 O O . ASP A 1 88 ? 4.424 5.565 25.192 1.00 88.31 88 ASP A O 1
ATOM 703 N N . LEU A 1 89 ? 3.734 4.981 23.146 1.00 87.62 89 LEU A N 1
ATOM 704 C CA . LEU A 1 89 ? 4.790 3.985 22.955 1.00 87.62 89 LEU A CA 1
ATOM 705 C C . LEU A 1 89 ? 6.186 4.628 22.985 1.00 87.62 89 LEU A C 1
ATOM 707 O O . LEU A 1 89 ? 7.079 4.124 23.666 1.00 87.62 89 LEU A O 1
ATOM 711 N N . LYS A 1 90 ? 6.373 5.756 22.290 1.00 86.31 90 LYS A N 1
ATOM 712 C CA . LYS A 1 90 ? 7.623 6.532 22.295 1.00 86.31 90 LYS A CA 1
ATOM 713 C C . LYS A 1 90 ? 8.005 6.962 23.718 1.00 86.31 90 LYS A C 1
ATOM 715 O O . LYS A 1 90 ? 9.143 6.737 24.125 1.00 86.31 90 LYS A O 1
ATOM 720 N N . LYS A 1 91 ? 7.058 7.505 24.493 1.00 86.88 91 LYS A N 1
ATOM 721 C CA . LYS A 1 91 ? 7.271 7.902 25.901 1.00 86.88 91 LYS A CA 1
ATOM 722 C C . LYS A 1 91 ? 7.650 6.711 26.787 1.00 86.88 91 LYS A C 1
ATOM 724 O O . LYS A 1 91 ? 8.578 6.811 27.592 1.00 86.88 91 LYS A O 1
ATOM 729 N N . ASN A 1 92 ? 6.971 5.574 26.621 1.00 84.56 92 ASN A N 1
ATOM 730 C CA . ASN A 1 92 ? 7.250 4.354 27.384 1.00 84.56 92 ASN A CA 1
ATOM 731 C C . ASN A 1 92 ? 8.652 3.797 27.093 1.00 84.56 92 ASN A C 1
ATOM 733 O O . ASN A 1 92 ? 9.358 3.378 28.010 1.00 84.56 92 ASN A O 1
ATOM 737 N N . LEU A 1 93 ? 9.080 3.811 25.828 1.00 83.44 93 LEU A N 1
ATOM 738 C CA . LEU A 1 93 ? 10.417 3.354 25.442 1.00 83.44 93 LEU A CA 1
ATOM 739 C C . LEU A 1 93 ? 11.521 4.284 25.961 1.00 83.44 93 LEU A C 1
ATOM 741 O O . LEU A 1 93 ? 12.556 3.801 26.418 1.00 83.44 93 LEU A O 1
ATOM 745 N N . ASP A 1 94 ? 11.301 5.599 25.945 1.00 81.31 94 ASP A N 1
ATOM 746 C CA . ASP A 1 94 ? 12.268 6.554 26.498 1.00 81.31 94 ASP A CA 1
ATOM 747 C C . ASP A 1 94 ? 12.403 6.418 28.018 1.00 81.31 94 ASP A C 1
ATOM 749 O O . ASP A 1 94 ? 13.517 6.409 28.534 1.00 81.31 94 ASP A O 1
ATOM 753 N N . SER A 1 95 ? 11.291 6.187 28.720 1.00 77.25 95 SER A N 1
ATOM 754 C CA . SER A 1 95 ? 11.295 5.954 30.172 1.00 77.25 95 SER A CA 1
ATOM 755 C C . SER A 1 95 ? 12.127 4.728 30.576 1.00 77.25 95 SER A C 1
ATOM 757 O O . SER A 1 95 ? 12.744 4.726 31.637 1.00 77.25 95 SER A O 1
ATOM 759 N N . ASN A 1 96 ? 12.176 3.695 29.726 1.00 70.56 96 ASN A N 1
ATOM 760 C CA . ASN A 1 96 ? 12.873 2.439 30.016 1.00 70.56 96 ASN A CA 1
ATOM 761 C C . ASN A 1 96 ? 14.315 2.374 29.483 1.00 70.56 96 ASN A C 1
ATOM 763 O O . ASN A 1 96 ? 15.099 1.564 29.977 1.00 70.56 96 ASN A O 1
ATOM 767 N N . MET A 1 97 ? 14.671 3.157 28.457 1.00 73.19 97 MET A N 1
ATOM 768 C CA . MET A 1 97 ? 15.962 3.022 27.755 1.00 73.19 97 MET A CA 1
ATOM 769 C C . MET A 1 97 ? 16.677 4.347 27.437 1.00 73.19 97 MET A C 1
ATOM 771 O O . MET A 1 97 ? 17.811 4.309 26.963 1.00 73.19 97 MET A O 1
ATOM 775 N N . GLY A 1 98 ? 16.055 5.510 27.661 1.00 75.25 98 GLY A N 1
ATOM 776 C CA . GLY A 1 98 ? 16.650 6.827 27.388 1.00 75.25 98 GLY A CA 1
ATOM 777 C C . GLY A 1 98 ? 17.001 7.081 25.914 1.00 75.25 98 GLY A C 1
ATOM 778 O O . GLY A 1 98 ? 17.903 7.858 25.611 1.00 75.25 98 GLY A O 1
ATOM 779 N N . ILE A 1 99 ? 16.351 6.387 24.974 1.00 74.38 99 ILE A N 1
ATOM 780 C CA . ILE A 1 99 ? 16.705 6.438 23.547 1.00 74.38 99 ILE A CA 1
ATOM 781 C C . ILE A 1 99 ? 16.318 7.782 22.917 1.00 74.38 99 ILE A C 1
ATOM 783 O O . ILE A 1 99 ? 17.087 8.318 22.120 1.00 74.38 99 ILE A O 1
ATOM 787 N N . LEU A 1 100 ? 15.155 8.348 23.261 1.00 70.69 100 LEU A N 1
ATOM 788 C CA . LEU A 1 100 ? 14.706 9.612 22.665 1.00 70.69 100 LEU A CA 1
ATOM 789 C C . LEU A 1 100 ? 15.476 10.793 23.241 1.00 70.69 100 LEU A C 1
ATOM 791 O O . LEU A 1 100 ? 15.833 11.694 22.488 1.00 70.69 100 LEU A O 1
ATOM 795 N N . SER A 1 101 ? 15.776 10.776 24.540 1.00 69.25 101 SER A N 1
ATOM 796 C CA . SER A 1 101 ? 16.663 11.775 25.152 1.00 69.25 101 SER A CA 1
ATOM 797 C C . SER A 1 101 ? 18.061 11.765 24.520 1.00 69.25 101 SER A C 1
ATOM 799 O O . SER A 1 101 ? 18.601 12.829 24.211 1.00 69.25 101 SER A O 1
ATOM 801 N N . LYS A 1 102 ? 18.612 10.581 24.223 1.00 74.75 102 LYS A N 1
ATOM 802 C CA . LYS A 1 102 ? 19.908 10.440 23.546 1.00 74.75 102 LYS A CA 1
ATOM 803 C C . LYS A 1 102 ? 19.874 10.921 22.090 1.00 74.75 102 LYS A C 1
ATOM 805 O O . LYS A 1 102 ? 20.705 11.739 21.708 1.00 74.75 102 LYS A O 1
ATOM 810 N N . LEU A 1 103 ? 18.869 10.516 21.310 1.00 76.25 103 LEU A N 1
ATOM 811 C CA . LEU A 1 103 ? 18.689 10.971 19.922 1.00 76.25 103 LEU A CA 1
ATOM 812 C C . LEU A 1 103 ? 18.470 12.488 19.825 1.00 76.25 103 LEU A C 1
ATOM 814 O O . LEU A 1 103 ? 19.042 13.137 18.955 1.00 76.25 103 LEU A O 1
ATOM 818 N N . ARG A 1 104 ? 17.689 13.076 20.737 1.00 75.38 104 ARG A N 1
ATOM 819 C CA . ARG A 1 104 ? 17.441 14.527 20.773 1.00 75.38 104 ARG A CA 1
ATOM 820 C C . ARG A 1 104 ? 18.709 15.314 21.125 1.00 75.38 104 ARG A C 1
ATOM 822 O O . ARG A 1 104 ? 18.923 16.393 20.584 1.00 75.38 104 ARG A O 1
ATOM 829 N N . SER A 1 105 ? 19.581 14.747 21.965 1.00 78.00 105 SER A N 1
ATOM 830 C CA . SER A 1 105 ? 20.897 15.330 22.266 1.00 78.00 105 SER A CA 1
ATOM 831 C C . SER A 1 105 ? 21.888 15.250 21.098 1.00 78.00 105 SER A C 1
ATOM 833 O O . SER A 1 105 ? 22.732 16.130 20.962 1.00 78.00 105 SER A O 1
ATOM 835 N N . GLU A 1 106 ? 21.774 14.227 20.243 1.00 77.44 106 GLU A N 1
ATOM 836 C CA . GLU A 1 106 ? 22.654 14.025 19.083 1.00 77.44 106 GLU A CA 1
ATOM 837 C C . GLU A 1 106 ? 22.210 14.822 17.847 1.00 77.44 106 GLU A C 1
ATOM 839 O O . GLU A 1 106 ? 23.060 15.272 17.082 1.00 77.44 106 GLU A O 1
ATOM 844 N N . PHE A 1 107 ? 20.902 15.024 17.653 1.00 73.50 107 PHE A N 1
ATOM 845 C CA . PHE A 1 107 ? 20.362 15.643 16.435 1.00 73.50 107 PHE A CA 1
ATOM 846 C C . PHE A 1 107 ? 19.759 17.042 16.628 1.00 73.50 107 PHE A C 1
ATOM 848 O O . PHE A 1 107 ? 19.459 17.694 15.630 1.00 73.50 107 PHE A O 1
ATOM 855 N N . GLY A 1 108 ? 19.648 17.536 17.868 1.00 59.12 108 GLY A N 1
ATOM 856 C CA . GLY A 1 108 ? 19.031 18.827 18.181 1.00 59.12 108 GLY A CA 1
ATOM 857 C C . GLY A 1 108 ? 17.529 18.844 17.879 1.00 59.12 108 GLY A C 1
ATOM 858 O O . GLY A 1 108 ? 17.043 18.136 16.998 1.00 59.12 108 GLY A O 1
ATOM 859 N N . ASP A 1 109 ? 16.758 19.642 18.619 1.00 58.41 109 ASP A N 1
ATOM 860 C CA . ASP A 1 109 ? 15.349 19.865 18.285 1.00 58.41 109 ASP A CA 1
ATOM 861 C C . ASP A 1 109 ? 15.276 20.642 16.959 1.00 58.41 109 ASP A C 1
ATOM 863 O O . ASP A 1 109 ? 15.355 21.870 16.925 1.00 58.41 109 ASP A O 1
ATOM 867 N N . GLY A 1 110 ? 15.195 19.908 15.848 1.00 59.88 110 GLY A N 1
ATOM 868 C CA . GLY A 1 110 ? 14.827 20.454 14.550 1.00 59.88 110 GLY A CA 1
ATOM 869 C C . GLY A 1 110 ? 13.390 20.953 14.632 1.00 59.88 110 GLY A C 1
ATOM 870 O O . GLY A 1 110 ? 12.464 20.141 14.643 1.00 59.88 110 GLY A O 1
ATOM 871 N N . GLY A 1 111 ? 13.247 22.272 14.776 1.00 42.06 111 GLY A N 1
ATOM 872 C CA . GLY A 1 111 ? 11.971 22.981 14.683 1.00 42.06 111 GLY A CA 1
ATOM 873 C C . GLY A 1 111 ? 11.342 22.881 13.303 1.00 42.06 111 GLY A C 1
ATOM 874 O O . GLY A 1 111 ? 12.098 22.770 12.310 1.00 42.06 111 GLY A O 1
#

Sequence (111 aa):
AYQKPESYVKNQLLVFLRSRVEPPEFTARVEATKKVMEREVSGIYEVFGLGSSALSNMYTLLYLTDFASIYLAYLRGVDPGDTSLIEDLKKNLDSNMGILSKLRSEFGDGG

Secondary structure (DSSP, 8-state):
-----TTSGGGPEEEEEE-TT--HHHHHHHHHHHHHHTTTSSEEEEEEPPSSSHHHHHHHHHHHHHHHHHHHHHHHT--TT--HHHHHHHHHHHHHH-HHHHHHHHH----